Protein AF-A0AAP0JPY5-F1 (afdb_monomer)

Sequence (134 aa):
MASEGVSDYLFELMPNHTVDPVGVARWLVCKNFWGTLRHVVSFSDGFPNQGRGVPYFYLTKYDITVKNIEKDARVAFAVSELGLGPVSGRDPQDPTVVKLTMTGKLGKLDRHSAEGQFALSALFAKHPQMKSND

Foldseek 3Di:
DDDDDDPPDDDDDDPDVPPDVPVNLQVQLLLAQWWDKPHIFGWFQAARVDGPNDTDGDDDCPDVLVVVLVVPQKIKIKTWPCSNDDDPPDDRPPPPTDMDIDIDGDDDDDCPDPVNVRRVVRNCNSPVVVVPDD

Secondary structure (DSSP, 8-state):
----------------TTT-HHHHHHHHHHH-SEEESSSEEEEEEEETTEEEEEEEE---TTSHHHHHHTT--EEEEEEEGGGGS--TT--TT-TTS-EEEEEEE--PPPTTSHHHHHHHHHHHHH-GGGGTT-

pLDDT: mean 85.9, std 16.09, range [36.34, 97.69]

Radius of gyration: 17.65 Å; Cα contacts (8 Å, |Δi|>4): 176; chains: 1; bounding box: 70×25×42 Å

Structure (mmCIF, N/CA/C/O backbone):
data_AF-A0AAP0JPY5-F1
#
_entry.id   AF-A0AAP0JPY5-F1
#
loop_
_atom_site.group_PDB
_atom_site.id
_atom_site.type_symbol
_atom_site.label_atom_id
_atom_site.label_alt_id
_atom_site.label_comp_id
_atom_site.label_asym_id
_atom_site.label_entity_id
_atom_site.label_seq_id
_atom_site.pd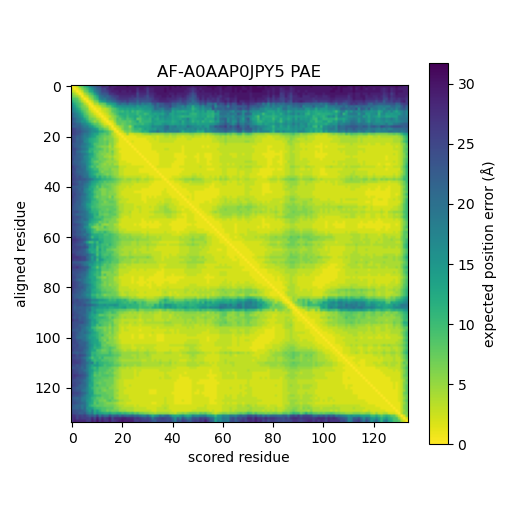bx_PDB_ins_code
_atom_site.Cartn_x
_atom_site.Cartn_y
_atom_site.Cartn_z
_atom_site.occupancy
_atom_site.B_iso_or_equiv
_atom_site.auth_seq_id
_atom_site.auth_comp_id
_atom_site.auth_asym_id
_atom_site.auth_atom_id
_atom_site.pdbx_PDB_model_num
ATOM 1 N N . MET A 1 1 ? 50.373 0.277 6.197 1.00 38.97 1 MET A N 1
ATOM 2 C CA . MET A 1 1 ? 49.050 -0.088 6.742 1.00 38.97 1 MET A CA 1
ATOM 3 C C . MET A 1 1 ? 48.006 0.752 6.028 1.00 38.97 1 MET A C 1
ATOM 5 O O . MET A 1 1 ? 47.853 1.916 6.360 1.00 38.97 1 MET A O 1
ATOM 9 N N . ALA A 1 2 ? 47.353 0.187 5.018 1.00 36.34 2 ALA A N 1
ATOM 10 C CA . ALA A 1 2 ? 46.115 0.708 4.453 1.00 36.34 2 ALA A CA 1
ATOM 11 C C . ALA A 1 2 ? 45.217 -0.520 4.290 1.00 36.34 2 ALA A C 1
ATOM 13 O O . ALA A 1 2 ? 45.535 -1.416 3.516 1.00 36.34 2 ALA A O 1
ATOM 14 N N . SER A 1 3 ? 44.203 -0.638 5.143 1.00 42.94 3 SER A N 1
ATOM 15 C CA . SER A 1 3 ? 43.196 -1.688 5.047 1.00 42.94 3 SER A CA 1
ATOM 16 C C . SER A 1 3 ? 42.243 -1.309 3.919 1.00 42.94 3 SER A C 1
ATOM 18 O O . SER A 1 3 ? 41.456 -0.374 4.071 1.00 42.94 3 SER A O 1
ATOM 20 N N . GLU A 1 4 ? 42.344 -2.002 2.790 1.00 46.88 4 GLU A N 1
ATOM 21 C CA . GLU A 1 4 ? 41.344 -1.941 1.729 1.00 46.88 4 GLU A CA 1
ATOM 22 C C . GLU A 1 4 ? 40.034 -2.505 2.287 1.00 46.88 4 GLU A C 1
ATOM 24 O O . GLU A 1 4 ? 39.911 -3.695 2.578 1.00 46.88 4 GLU A O 1
ATOM 29 N N . GLY A 1 5 ? 39.080 -1.608 2.537 1.00 48.75 5 GLY A N 1
ATOM 30 C CA . GLY A 1 5 ? 37.729 -1.975 2.923 1.00 48.75 5 GLY A CA 1
ATOM 31 C C . GLY A 1 5 ? 37.066 -2.680 1.751 1.00 48.75 5 GLY A C 1
ATOM 32 O O . GLY A 1 5 ? 36.922 -2.098 0.678 1.00 48.75 5 GLY A O 1
ATOM 33 N N . VAL A 1 6 ? 36.679 -3.934 1.966 1.00 51.25 6 VAL A N 1
ATOM 34 C CA . VAL A 1 6 ? 35.811 -4.686 1.063 1.00 51.25 6 VAL A CA 1
ATOM 35 C C . VAL A 1 6 ? 34.537 -3.861 0.881 1.00 51.25 6 VAL A C 1
ATOM 37 O O . VAL A 1 6 ? 33.764 -3.685 1.820 1.00 51.25 6 VAL A O 1
ATOM 40 N N . SER A 1 7 ? 34.345 -3.274 -0.300 1.00 49.28 7 SER A N 1
ATOM 41 C CA . SER A 1 7 ? 33.064 -2.677 -0.654 1.00 49.28 7 SER A CA 1
ATOM 42 C C . SER A 1 7 ? 32.102 -3.828 -0.913 1.00 49.28 7 SER A C 1
ATOM 44 O O . SER A 1 7 ? 32.106 -4.406 -1.999 1.00 49.28 7 SER A O 1
ATOM 46 N N . ASP A 1 8 ? 31.334 -4.213 0.101 1.00 51.69 8 ASP A N 1
ATOM 47 C CA . ASP A 1 8 ? 30.281 -5.209 -0.054 1.00 51.69 8 ASP A CA 1
ATOM 48 C C . ASP A 1 8 ? 29.296 -4.716 -1.124 1.00 51.69 8 ASP A C 1
ATOM 50 O O . ASP A 1 8 ? 28.542 -3.761 -0.924 1.00 51.69 8 ASP A O 1
ATOM 54 N N . TYR A 1 9 ? 29.332 -5.338 -2.302 1.00 56.69 9 TYR A N 1
ATOM 55 C CA . TYR A 1 9 ? 28.392 -5.037 -3.371 1.00 56.69 9 TYR A CA 1
ATOM 56 C C . TYR A 1 9 ? 27.105 -5.832 -3.131 1.00 56.69 9 TYR A C 1
ATOM 58 O O . TYR A 1 9 ? 27.073 -7.054 -3.287 1.00 56.69 9 TYR A O 1
ATOM 66 N N . LEU A 1 10 ? 26.035 -5.137 -2.744 1.00 39.59 10 LEU A N 1
ATOM 67 C CA . LEU A 1 10 ? 24.698 -5.715 -2.638 1.00 39.59 10 LEU A CA 1
ATOM 68 C C . LEU A 1 10 ? 23.994 -5.610 -3.997 1.00 39.59 10 LEU A C 1
ATOM 70 O O . LEU A 1 10 ? 23.710 -4.510 -4.469 1.00 39.59 10 LEU A O 1
ATOM 74 N N . PHE A 1 11 ? 23.692 -6.752 -4.611 1.00 47.75 11 PHE A N 1
ATOM 75 C CA . PHE A 1 11 ? 22.932 -6.820 -5.857 1.00 47.75 11 PHE A CA 1
ATOM 76 C C . PHE A 1 11 ? 21.526 -7.346 -5.574 1.00 47.75 11 PHE A C 1
ATOM 78 O O . PHE A 1 11 ? 21.361 -8.426 -5.009 1.00 47.75 11 PHE A O 1
ATOM 85 N N . GLU A 1 12 ? 20.507 -6.599 -5.989 1.00 55.12 12 GLU A N 1
ATOM 86 C CA . GLU A 1 12 ? 19.136 -7.094 -6.048 1.00 55.12 12 GLU A CA 1
ATOM 87 C C . GLU A 1 12 ? 18.817 -7.470 -7.495 1.00 55.12 12 GLU A C 1
ATOM 89 O O . GLU A 1 12 ? 18.925 -6.640 -8.399 1.00 55.12 12 GLU A O 1
ATOM 94 N N . LEU A 1 13 ? 18.421 -8.724 -7.724 1.00 56.31 13 LEU A N 1
ATOM 95 C CA . LEU A 1 13 ? 17.883 -9.126 -9.016 1.00 56.31 13 LEU A CA 1
ATOM 96 C C . LEU A 1 13 ? 16.519 -8.455 -9.193 1.00 56.31 13 LEU A C 1
ATOM 98 O O . LEU A 1 13 ? 15.554 -8.809 -8.515 1.00 56.31 13 LEU A O 1
ATOM 102 N N . MET A 1 14 ? 16.438 -7.494 -10.109 1.00 59.62 14 MET A N 1
ATOM 103 C CA . MET A 1 14 ? 15.150 -6.932 -10.497 1.00 59.62 14 MET A CA 1
ATOM 104 C C . MET A 1 14 ? 14.362 -7.996 -11.274 1.00 59.62 14 MET A C 1
ATOM 106 O O . MET A 1 14 ? 14.940 -8.670 -12.135 1.00 59.62 14 MET A O 1
ATOM 110 N N . PRO A 1 15 ? 13.064 -8.187 -10.983 1.00 60.44 15 PRO A N 1
ATOM 111 C CA . PRO A 1 15 ? 12.255 -9.147 -11.721 1.00 60.44 15 PRO A CA 1
ATOM 112 C C . PRO A 1 15 ? 12.262 -8.782 -13.206 1.00 60.44 15 PRO A C 1
ATOM 114 O O . PRO A 1 15 ? 12.142 -7.612 -13.550 1.00 60.44 15 PRO A O 1
ATOM 117 N N . ASN A 1 16 ? 12.390 -9.761 -14.105 1.00 60.12 16 ASN A N 1
ATOM 118 C CA . ASN A 1 16 ? 12.219 -9.490 -15.529 1.00 60.12 16 ASN A CA 1
ATOM 119 C C . ASN A 1 16 ? 10.734 -9.214 -15.797 1.00 60.12 16 ASN A C 1
ATOM 121 O O . ASN A 1 16 ? 9.897 -10.117 -15.714 1.00 60.12 16 ASN A O 1
ATOM 125 N N . HIS A 1 17 ? 10.433 -7.966 -16.161 1.00 62.72 17 HIS A N 1
ATOM 126 C CA . HIS A 1 17 ? 9.081 -7.437 -16.341 1.00 62.72 17 HIS A CA 1
ATOM 127 C C . HIS A 1 17 ? 8.250 -8.228 -17.366 1.00 62.72 17 HIS A C 1
ATOM 129 O O . HIS A 1 17 ? 7.024 -8.169 -17.349 1.00 62.72 17 HIS A O 1
ATOM 135 N N . THR A 1 18 ? 8.913 -8.979 -18.250 1.00 61.22 18 THR A N 1
ATOM 136 C CA . THR A 1 18 ? 8.284 -9.708 -19.358 1.00 61.22 18 THR A CA 1
ATOM 137 C C . THR A 1 18 ? 7.976 -11.177 -19.059 1.00 61.22 18 THR A C 1
ATOM 139 O O . THR A 1 18 ? 7.219 -11.788 -19.809 1.00 61.22 18 THR A O 1
ATOM 142 N N . VAL A 1 19 ? 8.524 -11.750 -17.979 1.00 68.81 19 VAL A N 1
ATOM 143 C CA . VAL A 1 19 ? 8.473 -13.206 -17.726 1.00 68.81 19 VAL A CA 1
ATOM 144 C C . VAL A 1 19 ? 7.668 -13.567 -16.471 1.00 68.81 19 VAL A C 1
ATOM 146 O O . VAL A 1 19 ? 7.102 -14.654 -16.417 1.00 68.81 19 VAL A O 1
ATOM 149 N N . ASP A 1 20 ? 7.548 -12.659 -15.494 1.00 87.00 20 ASP A N 1
ATOM 150 C CA . ASP A 1 20 ? 6.802 -12.913 -14.250 1.00 87.00 20 ASP A CA 1
ATOM 151 C C . ASP A 1 20 ? 5.924 -11.719 -13.816 1.00 87.00 20 ASP A C 1
ATOM 153 O O . ASP A 1 20 ? 6.319 -10.913 -12.967 1.00 87.00 20 ASP A O 1
ATOM 157 N N . PRO A 1 21 ? 4.698 -11.596 -14.359 1.00 87.06 21 PRO A N 1
ATOM 158 C CA . PRO A 1 21 ? 3.774 -10.523 -13.989 1.00 87.06 21 PRO A CA 1
ATOM 159 C C . PRO A 1 21 ? 3.392 -10.519 -12.501 1.00 87.06 21 PRO A C 1
ATOM 161 O O . PRO A 1 21 ? 3.140 -9.459 -11.926 1.00 87.06 21 PRO A O 1
ATOM 164 N N . VAL A 1 22 ? 3.348 -11.693 -11.860 1.00 90.69 22 VAL A N 1
ATOM 165 C CA . VAL A 1 22 ? 2.969 -11.823 -10.446 1.00 90.69 22 VAL A CA 1
ATOM 166 C C . VAL A 1 22 ? 4.109 -11.347 -9.552 1.00 90.69 22 VAL A C 1
ATOM 168 O O . VAL A 1 22 ? 3.875 -10.558 -8.634 1.00 90.69 22 VAL A O 1
ATOM 171 N N . GLY A 1 23 ? 5.338 -11.774 -9.840 1.00 90.56 23 GLY A N 1
ATOM 172 C CA . GLY A 1 23 ? 6.540 -11.306 -9.157 1.00 90.56 23 GLY A CA 1
ATOM 173 C C . GLY A 1 23 ? 6.729 -9.801 -9.300 1.00 90.56 23 GLY A C 1
ATOM 174 O O . GLY A 1 2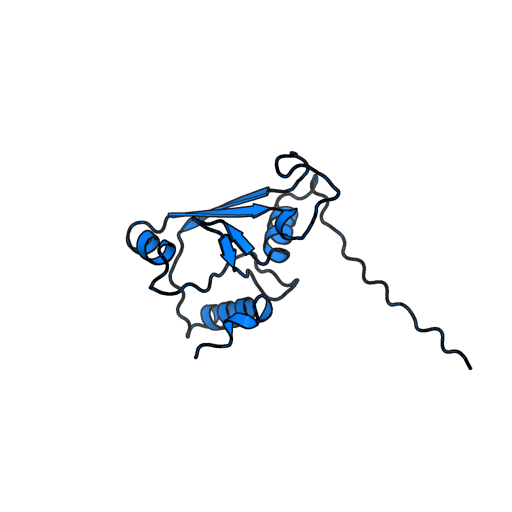3 ? 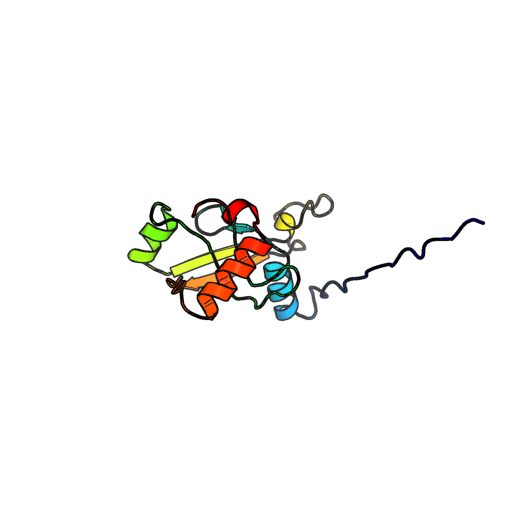6.979 -9.127 -8.304 1.00 90.56 23 GLY A O 1
ATOM 175 N N . VAL A 1 24 ? 6.500 -9.245 -10.495 1.00 90.50 24 VAL A N 1
ATOM 176 C CA . VAL A 1 24 ? 6.547 -7.792 -10.738 1.00 90.50 24 VAL A CA 1
ATOM 177 C C . VAL A 1 24 ? 5.496 -7.054 -9.912 1.00 90.50 24 VAL A C 1
ATOM 179 O O . VAL A 1 24 ? 5.817 -6.051 -9.277 1.00 90.50 24 VAL A O 1
ATOM 182 N N . ALA A 1 25 ? 4.255 -7.550 -9.862 1.00 93.19 25 ALA A N 1
ATOM 183 C CA . ALA A 1 25 ? 3.208 -6.937 -9.048 1.00 93.19 25 ALA A CA 1
ATOM 184 C C . ALA A 1 25 ? 3.575 -6.941 -7.553 1.00 93.19 25 ALA A C 1
ATOM 186 O O . ALA A 1 25 ? 3.439 -5.919 -6.878 1.00 93.19 25 ALA A O 1
ATOM 187 N N . ARG A 1 26 ? 4.090 -8.065 -7.035 1.00 93.50 26 ARG A N 1
ATOM 188 C CA . ARG A 1 26 ? 4.536 -8.187 -5.635 1.00 93.50 26 ARG A CA 1
ATOM 189 C C . ARG A 1 26 ? 5.722 -7.276 -5.333 1.00 93.50 26 ARG A C 1
ATOM 191 O O . ARG A 1 26 ? 5.702 -6.577 -4.323 1.00 93.50 26 ARG A O 1
ATOM 198 N N . TRP A 1 27 ? 6.717 -7.246 -6.215 1.00 92.56 27 TRP A N 1
ATOM 199 C CA . TRP A 1 27 ? 7.877 -6.366 -6.113 1.00 92.56 27 TRP A CA 1
ATOM 200 C C . TRP A 1 27 ? 7.457 -4.895 -6.089 1.00 92.56 27 TRP A C 1
ATOM 202 O O . TRP A 1 27 ? 7.860 -4.161 -5.187 1.00 92.56 27 TRP A O 1
ATOM 212 N N . LEU A 1 28 ? 6.586 -4.476 -7.012 1.00 93.62 28 LEU A N 1
ATOM 213 C CA . LEU A 1 28 ? 6.163 -3.083 -7.119 1.00 93.62 28 LEU A CA 1
ATOM 214 C C . LEU A 1 28 ? 5.450 -2.609 -5.848 1.00 93.62 28 LEU A C 1
ATOM 216 O O . LEU A 1 28 ? 5.725 -1.514 -5.358 1.00 93.62 28 LEU A O 1
ATOM 220 N N . VAL A 1 29 ? 4.565 -3.438 -5.290 1.00 95.81 29 VAL A N 1
ATOM 221 C CA . VAL A 1 29 ? 3.876 -3.144 -4.024 1.00 95.81 29 VAL A CA 1
ATOM 222 C C . VAL A 1 29 ? 4.867 -3.124 -2.854 1.00 95.81 29 VAL A C 1
ATOM 224 O O . VAL A 1 29 ? 4.820 -2.208 -2.036 1.00 95.81 29 VAL A O 1
ATOM 227 N N . CYS A 1 30 ? 5.803 -4.076 -2.802 1.00 95.00 30 CYS A N 1
ATOM 228 C CA . CYS A 1 30 ? 6.807 -4.167 -1.741 1.00 95.00 30 CYS A CA 1
ATOM 229 C C . CYS A 1 30 ? 7.755 -2.958 -1.713 1.00 95.00 30 CYS A C 1
ATOM 231 O O . CYS A 1 30 ? 8.127 -2.489 -0.632 1.00 95.00 30 CYS A O 1
ATOM 233 N N . LYS A 1 31 ? 8.167 -2.461 -2.884 1.00 93.69 31 LYS A N 1
ATOM 234 C CA . LYS A 1 31 ? 9.128 -1.357 -3.009 1.00 93.69 31 LYS A CA 1
ATOM 235 C C . LYS A 1 31 ? 8.506 0.018 -2.815 1.00 93.69 31 LYS A C 1
ATOM 237 O O . LYS A 1 31 ? 9.209 0.941 -2.418 1.00 93.69 31 LYS A O 1
ATOM 242 N N . ASN A 1 32 ? 7.208 0.159 -3.064 1.00 95.00 32 ASN A N 1
ATOM 243 C CA . ASN A 1 32 ? 6.515 1.419 -2.852 1.00 95.00 32 ASN A CA 1
ATOM 244 C C . ASN A 1 32 ? 6.174 1.647 -1.369 1.00 95.00 32 ASN A C 1
ATOM 246 O O . ASN A 1 32 ? 5.938 0.721 -0.586 1.00 95.00 32 ASN A O 1
ATOM 250 N N . PHE A 1 33 ? 6.128 2.928 -1.005 1.00 95.12 33 PHE A N 1
ATOM 251 C CA . PHE A 1 33 ? 5.750 3.411 0.327 1.00 95.12 33 PHE A CA 1
ATOM 252 C C . PHE A 1 33 ? 4.451 4.232 0.280 1.00 95.12 33 PHE A C 1
ATOM 254 O O . PHE A 1 33 ? 3.778 4.411 1.294 1.00 95.12 33 PHE A O 1
ATOM 261 N N . TRP A 1 34 ? 4.066 4.718 -0.898 1.00 96.12 34 TRP A N 1
ATOM 262 C CA . TRP A 1 34 ? 2.855 5.496 -1.125 1.00 96.12 34 TRP A CA 1
ATOM 263 C C . TRP A 1 34 ? 2.188 5.072 -2.436 1.00 96.12 34 TRP A C 1
ATOM 265 O O . TRP A 1 34 ? 2.817 4.486 -3.315 1.00 96.12 34 TRP A O 1
ATOM 275 N N . GLY A 1 35 ? 0.900 5.357 -2.555 1.00 96.38 35 GLY A N 1
ATOM 276 C CA . GLY A 1 35 ? 0.130 5.137 -3.772 1.00 96.38 35 GLY A CA 1
ATOM 277 C C . GLY A 1 35 ? -1.124 5.992 -3.766 1.00 96.38 35 GLY A C 1
ATOM 278 O O . GLY A 1 35 ? -1.246 6.924 -2.967 1.00 96.38 35 GLY A O 1
ATOM 279 N N . THR A 1 36 ? -2.069 5.681 -4.642 1.00 96.50 36 THR A N 1
ATOM 280 C CA . THR A 1 36 ? -3.313 6.436 -4.765 1.00 96.50 36 THR A CA 1
ATOM 281 C C . THR A 1 36 ? -4.519 5.547 -4.516 1.00 96.50 36 THR A C 1
ATOM 283 O O . THR A 1 36 ? -4.706 4.516 -5.154 1.00 96.50 36 THR A O 1
ATOM 286 N N . LEU A 1 37 ? -5.351 5.959 -3.563 1.00 93.75 37 LEU A N 1
ATOM 287 C CA . LEU A 1 37 ? -6.760 5.574 -3.525 1.00 93.75 37 LEU A CA 1
ATOM 288 C C . LEU A 1 37 ? -7.532 6.697 -4.232 1.00 93.75 37 LEU A C 1
ATOM 290 O O . LEU A 1 37 ? -7.269 7.015 -5.389 1.00 93.75 37 LEU A O 1
ATOM 294 N N . ARG A 1 38 ? -8.416 7.390 -3.509 1.00 88.62 38 ARG A N 1
ATOM 295 C CA . ARG A 1 38 ? -9.008 8.660 -3.952 1.00 88.62 38 ARG A CA 1
ATOM 296 C C . ARG A 1 38 ? -7.986 9.805 -3.982 1.00 88.62 38 ARG A C 1
ATOM 298 O O . ARG A 1 38 ? -8.105 10.723 -4.786 1.00 88.62 38 ARG A O 1
ATOM 305 N N . HIS A 1 39 ? -7.013 9.761 -3.080 1.00 92.44 39 HIS A N 1
ATOM 306 C CA . HIS A 1 39 ? -5.907 10.707 -2.944 1.00 92.44 39 HIS A CA 1
ATOM 307 C C . HIS A 1 39 ? -4.620 9.942 -2.635 1.00 92.44 39 HIS A C 1
ATOM 309 O O . HIS A 1 39 ? -4.643 8.716 -2.483 1.00 92.44 39 HIS A O 1
ATOM 315 N N . VAL A 1 40 ? -3.500 10.663 -2.567 1.00 95.44 40 VAL A N 1
ATOM 316 C CA . VAL A 1 40 ? -2.206 10.090 -2.184 1.00 95.44 40 VAL A CA 1
ATOM 317 C C . VAL A 1 40 ? -2.283 9.578 -0.750 1.00 95.44 40 VAL A C 1
ATOM 319 O O . VAL A 1 40 ? -2.663 10.314 0.159 1.00 95.44 40 VAL A O 1
ATOM 322 N N . VAL A 1 41 ? -1.920 8.316 -0.555 1.00 95.81 41 VAL A N 1
ATOM 323 C CA . VAL A 1 41 ? -1.923 7.650 0.745 1.00 95.81 41 VAL A CA 1
ATOM 324 C C . VAL A 1 41 ? -0.605 6.924 0.968 1.00 95.81 41 VAL A C 1
ATOM 326 O O . VAL A 1 41 ? -0.053 6.304 0.059 1.00 95.81 41 VAL A O 1
ATOM 329 N N . SER A 1 42 ? -0.120 6.977 2.203 1.00 96.19 42 SER A N 1
ATOM 330 C CA . SER A 1 42 ? 0.954 6.108 2.671 1.00 96.19 42 SER A CA 1
ATOM 331 C C . SER A 1 42 ? 0.409 4.712 2.951 1.00 96.19 42 SER A C 1
ATOM 333 O O . SER A 1 42 ? -0.677 4.560 3.516 1.00 96.19 42 SER A O 1
ATOM 335 N N . PHE A 1 43 ? 1.179 3.692 2.592 1.00 97.25 43 PHE A N 1
ATOM 336 C CA . PHE A 1 43 ? 0.816 2.303 2.846 1.00 97.25 43 PHE A CA 1
ATOM 337 C C . PHE A 1 43 ? 2.052 1.456 3.146 1.00 97.25 43 PHE A C 1
ATOM 339 O O . PHE A 1 43 ? 3.196 1.875 2.949 1.00 97.25 43 PHE A O 1
ATOM 346 N N . SER A 1 44 ? 1.812 0.243 3.624 1.00 97.50 44 SER A N 1
ATOM 347 C CA . SER A 1 44 ? 2.836 -0.785 3.742 1.00 97.50 44 SER A CA 1
ATOM 348 C C . SER A 1 44 ? 2.215 -2.150 3.517 1.00 97.50 44 SER A C 1
ATOM 350 O O . SER A 1 44 ? 1.114 -2.391 3.987 1.00 97.50 44 SER A O 1
ATOM 352 N N . ASP A 1 45 ? 2.898 -3.050 2.822 1.00 97.12 45 ASP A N 1
ATOM 353 C CA . ASP A 1 45 ? 2.480 -4.443 2.652 1.00 97.12 45 ASP A CA 1
ATOM 354 C C . ASP A 1 45 ? 3.311 -5.433 3.490 1.00 97.12 45 ASP A C 1
ATOM 356 O O . ASP A 1 45 ? 3.138 -6.649 3.384 1.00 97.12 45 ASP A O 1
ATOM 360 N N . GLY A 1 46 ? 4.231 -4.920 4.312 1.00 96.81 46 GLY A N 1
ATOM 361 C CA . GLY A 1 46 ? 5.198 -5.687 5.094 1.00 96.81 46 GLY A CA 1
ATOM 362 C C . GLY A 1 46 ? 6.385 -4.827 5.536 1.00 96.81 46 GLY A C 1
ATOM 363 O O . GLY A 1 46 ? 6.414 -3.617 5.315 1.00 96.81 46 GLY A O 1
ATOM 364 N N . PHE A 1 47 ? 7.388 -5.430 6.170 1.00 95.81 47 PHE A N 1
ATOM 365 C CA . PHE A 1 47 ? 8.626 -4.705 6.477 1.00 95.81 47 PHE A CA 1
ATOM 366 C C . PHE A 1 47 ? 9.371 -4.327 5.181 1.00 95.81 47 PHE A C 1
ATOM 368 O O . PHE A 1 47 ? 9.102 -4.917 4.129 1.00 95.81 47 PHE A O 1
ATOM 375 N N . PRO A 1 48 ? 10.297 -3.349 5.212 1.00 92.94 48 PRO A N 1
ATOM 376 C CA . PRO A 1 48 ? 11.121 -3.025 4.050 1.00 92.94 48 PRO A CA 1
ATOM 377 C C . PRO A 1 48 ? 11.745 -4.285 3.433 1.00 92.94 48 PRO A C 1
ATOM 379 O O . PRO A 1 48 ? 12.373 -5.075 4.133 1.00 92.94 48 PRO A O 1
ATOM 382 N N . ASN A 1 49 ? 11.541 -4.482 2.127 1.00 89.00 49 ASN A N 1
ATOM 383 C CA . ASN A 1 49 ? 11.988 -5.658 1.363 1.00 89.00 49 ASN A CA 1
ATOM 384 C C . ASN A 1 49 ? 11.404 -7.019 1.810 1.00 89.00 49 ASN A C 1
ATOM 386 O O . ASN A 1 49 ? 11.883 -8.060 1.374 1.00 89.00 49 ASN A O 1
ATOM 390 N N . GLN A 1 50 ? 10.367 -7.029 2.651 1.00 93.44 50 GLN A N 1
ATOM 391 C CA . GLN A 1 50 ? 9.692 -8.235 3.153 1.00 93.44 50 GLN A CA 1
ATOM 392 C C . GLN A 1 50 ? 8.168 -8.112 2.990 1.00 93.44 50 GLN A C 1
ATOM 394 O O . GLN A 1 50 ? 7.390 -8.336 3.924 1.00 93.44 50 GLN A O 1
ATOM 399 N N . GLY A 1 51 ? 7.744 -7.693 1.798 1.00 91.69 51 GLY A N 1
ATOM 400 C CA . GLY A 1 51 ? 6.340 -7.518 1.448 1.00 91.69 51 GLY A CA 1
ATOM 401 C C . GLY A 1 51 ? 5.566 -8.836 1.459 1.00 91.69 51 GLY A C 1
ATOM 402 O O . GLY A 1 51 ? 6.007 -9.842 0.906 1.00 91.69 51 GLY A O 1
ATOM 403 N N . ARG A 1 52 ? 4.376 -8.833 2.068 1.00 93.94 52 ARG A N 1
ATOM 404 C CA . ARG A 1 52 ? 3.401 -9.937 2.004 1.00 93.94 52 ARG A CA 1
ATOM 405 C C . ARG A 1 52 ? 2.349 -9.707 0.917 1.00 93.94 52 ARG A C 1
ATOM 407 O O . ARG A 1 52 ? 1.484 -10.558 0.717 1.00 93.94 52 ARG A O 1
ATOM 414 N N . GLY A 1 53 ? 2.414 -8.567 0.218 1.00 91.56 53 GLY A N 1
ATOM 415 C CA . GLY A 1 53 ? 1.501 -8.109 -0.834 1.00 91.56 53 GLY A C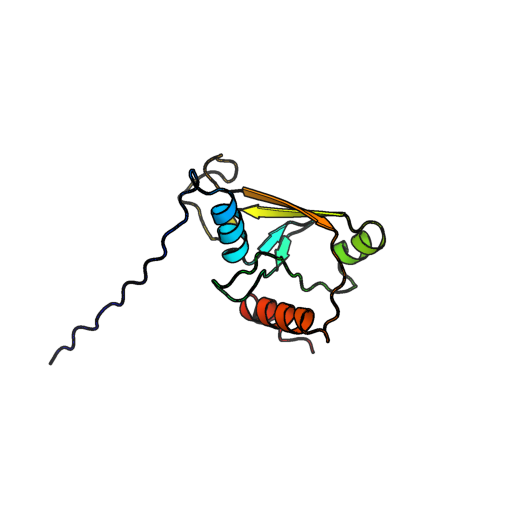A 1
ATOM 416 C C . GLY A 1 53 ? 0.036 -7.947 -0.419 1.00 91.56 53 GLY A C 1
ATOM 417 O O . GLY A 1 53 ? -0.845 -8.030 -1.271 1.00 91.56 53 GLY A O 1
ATOM 418 N N . VAL A 1 54 ? -0.217 -7.701 0.869 1.00 95.75 54 VAL A N 1
ATOM 419 C CA . VAL A 1 54 ? -1.496 -7.182 1.378 1.00 95.75 54 VAL A CA 1
ATOM 420 C C . VAL A 1 54 ? -1.258 -5.739 1.826 1.00 95.75 54 VAL A C 1
ATOM 422 O O . VAL A 1 54 ? -0.586 -5.549 2.835 1.00 95.75 54 VAL A O 1
ATOM 425 N N . PRO A 1 55 ? -1.745 -4.721 1.094 1.00 97.00 55 PRO A N 1
ATOM 426 C CA . PRO A 1 55 ? -1.548 -3.325 1.474 1.00 97.00 55 PRO A CA 1
ATOM 427 C C . PRO A 1 55 ? -2.333 -2.954 2.741 1.00 97.00 55 PRO A C 1
ATOM 429 O O . PRO A 1 55 ? -3.561 -3.029 2.767 1.00 97.00 55 PRO A O 1
ATOM 432 N N . TYR A 1 56 ? -1.625 -2.496 3.769 1.00 97.69 56 TYR A N 1
ATOM 433 C CA . TYR A 1 56 ? -2.173 -1.902 4.986 1.00 97.69 56 TYR A CA 1
ATOM 434 C C . TYR A 1 56 ? -2.085 -0.378 4.922 1.00 97.69 56 TYR A C 1
ATOM 436 O O . TYR A 1 56 ? -1.096 0.183 4.445 1.00 97.69 56 TYR A O 1
ATOM 444 N N . PHE A 1 57 ? -3.101 0.291 5.463 1.00 96.12 57 PHE A N 1
ATOM 445 C CA . PHE A 1 57 ? -3.209 1.747 5.504 1.00 96.12 57 PHE A CA 1
ATOM 446 C C . PHE A 1 57 ? -3.455 2.206 6.943 1.00 96.12 57 PHE A C 1
ATOM 448 O O . PHE A 1 57 ? -4.218 1.570 7.672 1.00 96.12 57 PHE A O 1
ATOM 455 N N . TYR A 1 58 ? -2.849 3.326 7.341 1.00 94.88 58 TYR A N 1
ATOM 456 C CA . TYR A 1 58 ? -3.092 3.952 8.642 1.00 94.88 58 TYR A CA 1
ATOM 457 C C . TYR A 1 58 ? -3.860 5.258 8.451 1.00 94.88 58 TYR A C 1
ATOM 459 O O . TYR A 1 58 ? -3.278 6.299 8.159 1.00 94.88 58 TYR A O 1
ATOM 467 N N . LEU A 1 59 ? -5.189 5.180 8.546 1.00 92.69 59 LEU A N 1
ATOM 468 C CA . LEU A 1 59 ? -6.092 6.297 8.267 1.00 92.69 59 LEU A CA 1
ATOM 469 C C . LEU A 1 59 ? -6.853 6.709 9.530 1.00 92.69 59 LEU A C 1
ATOM 471 O O . LEU A 1 59 ? -7.287 5.872 10.320 1.00 92.69 59 LEU A O 1
ATOM 475 N N . THR A 1 60 ? -7.056 8.015 9.697 1.00 89.69 60 THR A N 1
ATOM 476 C CA . THR A 1 60 ? -7.894 8.564 10.770 1.00 89.69 60 THR A CA 1
ATOM 477 C C . THR A 1 60 ? -9.377 8.472 10.413 1.00 89.69 60 THR A C 1
ATOM 479 O O . THR A 1 60 ? -9.750 8.583 9.248 1.00 89.69 60 THR A O 1
ATOM 482 N N . LYS A 1 61 ? -10.254 8.369 11.419 1.00 88.56 61 LYS A N 1
ATOM 483 C CA . LYS A 1 61 ? -11.721 8.423 11.240 1.00 88.56 61 LYS A CA 1
ATOM 484 C C . LYS A 1 61 ? -12.215 9.704 10.552 1.00 88.56 61 LYS A C 1
ATOM 486 O O . LYS A 1 61 ? -13.335 9.757 10.055 1.00 88.56 61 LYS A O 1
ATOM 491 N N . TYR A 1 62 ? -11.399 10.757 10.559 1.00 89.81 62 TYR A N 1
ATOM 492 C CA . TYR A 1 62 ? -11.720 12.021 9.902 1.00 89.81 62 TYR A CA 1
ATOM 493 C C . TYR A 1 62 ? -11.380 12.033 8.405 1.00 89.81 62 TYR A C 1
ATOM 495 O O . TYR A 1 62 ? -11.837 12.936 7.703 1.00 89.81 62 TYR A O 1
ATOM 503 N N . ASP A 1 63 ? -10.633 11.040 7.911 1.00 90.56 63 ASP A N 1
ATOM 504 C CA . ASP A 1 63 ? -10.277 10.913 6.501 1.00 90.56 63 ASP A CA 1
ATOM 505 C C . ASP A 1 63 ? -11.532 10.620 5.663 1.00 90.56 63 ASP A C 1
ATOM 507 O O . ASP A 1 63 ? -12.375 9.785 6.008 1.00 90.56 63 ASP A O 1
ATOM 511 N N . ILE A 1 64 ? -11.677 11.328 4.544 1.00 90.69 64 ILE A N 1
ATOM 512 C CA . ILE A 1 64 ? -12.832 11.179 3.658 1.00 90.69 64 ILE A CA 1
ATOM 513 C C . ILE A 1 64 ? -12.918 9.787 3.024 1.00 90.69 64 ILE A C 1
ATOM 515 O O . ILE A 1 64 ? -14.017 9.298 2.775 1.00 90.69 64 ILE A O 1
ATOM 519 N N . THR A 1 65 ? -11.783 9.124 2.810 1.00 90.94 65 THR A N 1
ATOM 520 C CA . THR A 1 65 ? -11.715 7.734 2.360 1.00 90.94 65 THR A CA 1
ATOM 521 C C . THR A 1 65 ? -12.383 6.815 3.376 1.00 90.94 65 THR A C 1
ATOM 523 O O . THR A 1 65 ? -13.200 5.992 2.978 1.00 90.94 65 THR A O 1
ATOM 526 N N . VAL A 1 66 ? -12.142 7.007 4.680 1.00 92.19 66 VAL A N 1
ATOM 527 C CA . VAL A 1 66 ? -12.796 6.211 5.736 1.00 92.19 66 VAL A CA 1
ATOM 528 C C . VAL A 1 66 ? -14.310 6.431 5.725 1.00 92.19 66 VAL A C 1
ATOM 530 O O . VAL A 1 66 ? -15.063 5.461 5.688 1.00 92.19 66 VAL A O 1
ATOM 533 N N . LYS A 1 67 ? -14.766 7.688 5.633 1.00 91.94 67 LYS A N 1
ATOM 534 C CA . LYS A 1 67 ? -16.203 8.019 5.532 1.00 91.94 67 LYS A CA 1
ATOM 535 C C . LYS A 1 67 ? -16.880 7.413 4.297 1.00 91.94 67 LYS A C 1
ATOM 537 O O . LYS A 1 67 ? -18.067 7.095 4.336 1.00 91.94 67 LYS A O 1
ATOM 542 N N . ASN A 1 68 ? -16.155 7.290 3.185 1.00 91.44 68 ASN A N 1
ATOM 543 C CA . ASN A 1 68 ? -16.678 6.680 1.963 1.00 91.44 68 ASN A CA 1
ATOM 544 C C . ASN A 1 68 ? -16.782 5.156 2.097 1.00 91.44 68 ASN A C 1
ATOM 546 O O . ASN A 1 68 ? -17.804 4.594 1.711 1.00 91.44 68 ASN A O 1
ATOM 550 N N . ILE A 1 69 ? -15.775 4.511 2.695 1.00 92.50 69 ILE A N 1
ATOM 551 C CA . ILE A 1 69 ? -15.728 3.052 2.902 1.00 92.50 69 ILE A CA 1
ATOM 552 C C . ILE A 1 69 ? -16.871 2.564 3.798 1.00 92.50 69 ILE A C 1
ATOM 554 O O . ILE A 1 69 ? -17.381 1.467 3.586 1.00 92.50 69 ILE A O 1
ATOM 558 N N . GLU A 1 70 ? -17.318 3.382 4.756 1.00 90.69 70 GLU A N 1
ATOM 559 C CA . GLU A 1 70 ? -18.492 3.080 5.591 1.00 90.69 70 GLU A CA 1
ATOM 560 C C . GLU A 1 70 ? -19.794 2.959 4.781 1.00 90.69 70 GLU A C 1
ATOM 562 O O . GLU A 1 70 ? -20.706 2.244 5.193 1.00 90.69 70 GLU A O 1
ATOM 567 N N . LYS A 1 71 ? -19.888 3.634 3.626 1.00 94.44 71 LYS A N 1
ATOM 568 C CA . LYS A 1 71 ? -21.047 3.562 2.718 1.00 94.44 71 LYS A CA 1
ATOM 569 C C . LYS A 1 71 ? -20.854 2.512 1.629 1.00 94.44 71 LYS A C 1
ATOM 571 O O . LYS A 1 71 ? -21.785 1.782 1.303 1.00 94.44 71 LYS A O 1
ATOM 576 N N . ASP A 1 72 ? -19.658 2.462 1.053 1.00 95.25 72 ASP A N 1
ATOM 577 C CA . ASP A 1 72 ? -19.262 1.498 0.034 1.00 95.25 72 ASP A CA 1
ATOM 578 C C . ASP A 1 72 ? -17.769 1.195 0.166 1.00 95.25 72 ASP A C 1
ATOM 580 O O . ASP A 1 72 ? -16.913 2.032 -0.119 1.00 95.25 72 ASP A O 1
ATOM 584 N N . ALA A 1 73 ? -17.457 -0.030 0.583 1.00 94.81 73 ALA A N 1
ATOM 585 C CA . ALA A 1 73 ? -16.090 -0.449 0.850 1.00 94.81 73 ALA A CA 1
ATOM 586 C C . ALA A 1 73 ? -15.251 -0.709 -0.411 1.00 94.81 73 ALA A C 1
ATOM 588 O O . ALA A 1 73 ? -14.062 -1.006 -0.281 1.00 94.81 73 ALA A O 1
ATOM 589 N N . ARG A 1 74 ? -15.839 -0.658 -1.616 1.00 96.50 74 ARG A N 1
ATOM 590 C CA . ARG A 1 74 ? -15.123 -0.922 -2.871 1.00 96.50 74 ARG A CA 1
ATOM 591 C C . ARG A 1 74 ? -14.114 0.183 -3.165 1.00 96.50 74 ARG A C 1
ATOM 593 O O . ARG A 1 74 ? -14.463 1.360 -3.201 1.00 96.50 74 ARG A O 1
ATOM 600 N N . VAL A 1 75 ? -12.874 -0.205 -3.447 1.00 96.50 75 VAL A N 1
ATOM 601 C CA . VAL A 1 75 ? -11.799 0.727 -3.802 1.00 96.50 75 VAL A CA 1
ATOM 602 C C . VAL A 1 75 ? -10.958 0.227 -4.967 1.00 96.50 75 VAL A C 1
ATOM 604 O O . VAL A 1 75 ? -10.886 -0.974 -5.236 1.00 96.50 75 VAL A O 1
ATOM 607 N N . ALA A 1 76 ? -10.279 1.173 -5.611 1.00 97.06 76 ALA A N 1
ATOM 608 C CA . ALA A 1 76 ? -9.147 0.932 -6.487 1.00 97.06 76 ALA A CA 1
ATOM 609 C C . ALA A 1 76 ? -7.915 1.606 -5.873 1.00 97.06 76 ALA A C 1
ATOM 611 O O . ALA A 1 76 ? -7.966 2.784 -5.522 1.00 97.06 76 ALA A O 1
ATOM 612 N N . PHE A 1 77 ? -6.837 0.846 -5.722 1.00 97.69 77 PHE A N 1
ATOM 613 C CA . PHE A 1 77 ? -5.545 1.305 -5.235 1.00 97.69 77 PHE A CA 1
ATOM 614 C C . PHE A 1 77 ? -4.523 1.204 -6.360 1.00 97.69 77 PHE A C 1
ATOM 616 O O . PHE A 1 77 ? -4.349 0.121 -6.917 1.00 97.69 77 PHE A O 1
ATOM 623 N N . ALA A 1 78 ? -3.852 2.301 -6.698 1.00 97.12 78 ALA A N 1
ATOM 624 C CA . ALA A 1 78 ? -2.854 2.323 -7.754 1.00 97.12 78 ALA A CA 1
ATOM 625 C C . ALA A 1 78 ? -1.461 2.699 -7.240 1.00 97.12 78 ALA A C 1
ATOM 627 O O . ALA A 1 78 ? -1.293 3.581 -6.397 1.00 97.12 78 ALA A O 1
ATOM 628 N N . VAL A 1 79 ? -0.452 2.023 -7.784 1.00 96.38 79 VAL A N 1
ATOM 629 C CA . VAL A 1 79 ? 0.974 2.297 -7.571 1.00 96.38 79 VAL A CA 1
ATOM 630 C C . VAL A 1 79 ? 1.700 2.262 -8.909 1.00 96.38 79 VAL A C 1
ATOM 632 O O . VAL A 1 79 ? 1.254 1.620 -9.864 1.00 96.38 79 VAL A O 1
ATOM 635 N N . SER A 1 80 ? 2.830 2.955 -8.985 1.00 94.12 80 SER A N 1
ATOM 636 C CA . SER A 1 80 ? 3.671 2.968 -10.180 1.00 94.12 80 SER A CA 1
ATOM 637 C C . SER A 1 80 ? 5.144 2.947 -9.805 1.00 94.12 80 SER A C 1
ATOM 639 O O . SER A 1 80 ? 5.514 3.281 -8.681 1.00 94.12 80 SER A O 1
ATOM 641 N N . GLU A 1 81 ? 5.985 2.571 -10.760 1.00 91.81 81 GLU A N 1
ATOM 642 C CA . GLU A 1 81 ? 7.442 2.579 -10.611 1.00 91.81 81 GLU A CA 1
ATOM 643 C C . GLU A 1 81 ? 7.986 3.987 -10.315 1.00 91.81 81 GLU A C 1
ATOM 645 O O . GLU A 1 81 ? 8.989 4.129 -9.627 1.00 91.81 81 GLU A O 1
ATOM 650 N N . LEU A 1 82 ? 7.270 5.041 -10.723 1.00 88.94 82 LEU A N 1
ATOM 651 C CA . LEU A 1 82 ? 7.622 6.434 -10.419 1.00 88.94 82 LEU A CA 1
ATOM 652 C C . LEU A 1 82 ? 7.605 6.737 -8.918 1.00 88.94 82 LEU A C 1
ATOM 654 O O . LEU A 1 82 ? 8.278 7.661 -8.468 1.00 88.94 82 LEU A O 1
ATOM 658 N N . GLY A 1 83 ? 6.848 5.966 -8.130 1.00 88.88 83 GLY A N 1
ATOM 659 C CA . GLY A 1 83 ? 6.866 6.077 -6.674 1.00 88.88 83 GLY A CA 1
ATOM 660 C C . GLY A 1 83 ? 8.191 5.641 -6.045 1.00 88.88 83 GLY A C 1
ATOM 661 O O . GLY A 1 83 ? 8.453 5.990 -4.894 1.00 88.88 83 GLY A O 1
ATOM 662 N N . LEU A 1 84 ? 9.042 4.943 -6.808 1.00 89.62 84 LEU A N 1
ATOM 663 C CA . LEU A 1 84 ? 10.379 4.505 -6.403 1.00 89.62 84 LEU A CA 1
ATOM 664 C C . LEU A 1 84 ? 11.467 5.546 -6.708 1.00 89.62 84 LEU A C 1
ATOM 666 O O . LEU A 1 84 ? 12.580 5.426 -6.202 1.00 89.62 84 LEU A O 1
ATOM 670 N N . GLY A 1 85 ? 11.157 6.563 -7.515 1.00 84.38 85 GLY A N 1
ATOM 671 C CA . GLY A 1 85 ? 12.090 7.614 -7.909 1.00 84.38 85 GLY A CA 1
ATOM 672 C C . GLY A 1 85 ? 11.991 7.977 -9.394 1.00 84.38 85 GLY A C 1
ATOM 673 O O . GLY A 1 85 ? 11.163 7.426 -10.122 1.00 84.38 85 GLY A O 1
ATOM 674 N N . PRO A 1 86 ? 12.827 8.921 -9.864 1.00 74.31 86 PRO A N 1
ATOM 675 C CA . PRO A 1 86 ? 12.854 9.326 -11.261 1.00 74.31 86 PRO A CA 1
ATOM 676 C C . PRO A 1 86 ? 13.235 8.147 -12.150 1.00 74.31 86 PRO A C 1
ATOM 678 O O . PRO A 1 86 ? 14.336 7.605 -12.068 1.00 74.31 86 PRO A O 1
ATOM 681 N N . VAL A 1 87 ? 12.326 7.774 -13.039 1.00 73.44 87 VAL A N 1
ATOM 682 C CA . VAL A 1 87 ? 12.558 6.698 -13.989 1.00 73.44 87 VAL A CA 1
ATOM 683 C C . VAL A 1 87 ? 13.258 7.288 -15.220 1.00 73.44 87 VAL A C 1
ATOM 685 O O . VAL A 1 87 ? 12.589 7.688 -16.156 1.00 73.44 87 VAL A O 1
ATOM 688 N N . SER A 1 88 ? 14.592 7.412 -15.195 1.00 75.00 88 SER A N 1
ATOM 689 C CA . SER A 1 88 ? 15.503 7.803 -16.303 1.00 75.00 88 SER A CA 1
ATOM 690 C C . SER A 1 88 ? 14.935 8.718 -17.412 1.00 75.00 88 SER A C 1
ATOM 692 O O . SER A 1 88 ? 15.126 8.446 -18.594 1.00 75.00 88 SER A O 1
ATOM 694 N N . GLY A 1 89 ? 14.222 9.793 -17.058 1.00 72.00 89 GLY A N 1
ATOM 695 C CA . GLY A 1 89 ? 13.640 10.732 -18.030 1.00 72.00 89 GLY A CA 1
ATOM 696 C C . GLY A 1 89 ? 12.470 10.189 -18.867 1.00 72.00 89 GLY A C 1
ATOM 697 O O . GLY A 1 89 ? 12.084 10.829 -19.842 1.00 72.00 89 GLY A O 1
ATOM 698 N N . ARG A 1 90 ? 11.906 9.031 -18.508 1.00 80.00 90 ARG A N 1
ATOM 699 C CA . ARG A 1 90 ? 10.708 8.467 -19.138 1.00 80.00 90 ARG A CA 1
ATOM 700 C C . ARG A 1 90 ? 9.465 9.230 -18.695 1.00 80.00 90 ARG A C 1
ATOM 702 O O . ARG A 1 90 ? 9.322 9.597 -17.526 1.00 80.00 90 ARG A O 1
ATOM 709 N N . ASP A 1 91 ? 8.557 9.434 -19.642 1.00 86.12 91 ASP A N 1
ATOM 710 C CA . ASP A 1 91 ? 7.242 9.991 -19.354 1.00 86.12 91 ASP A CA 1
ATOM 711 C C . ASP A 1 91 ? 6.454 9.039 -18.428 1.00 86.12 91 ASP A C 1
ATOM 713 O O . ASP A 1 91 ? 6.487 7.823 -18.633 1.00 86.12 91 ASP A O 1
ATOM 717 N N . PRO A 1 92 ? 5.718 9.542 -17.420 1.00 85.50 92 PRO A N 1
ATOM 718 C CA . PRO A 1 92 ? 4.894 8.708 -16.546 1.00 85.50 92 PRO A CA 1
ATOM 719 C C . PRO A 1 92 ? 3.915 7.754 -17.253 1.00 85.50 92 PRO A C 1
ATOM 721 O O . PRO A 1 92 ? 3.562 6.690 -16.724 1.00 85.50 92 PRO A O 1
ATOM 724 N N . GLN A 1 93 ? 3.444 8.125 -18.444 1.00 86.31 93 GLN A N 1
ATOM 725 C CA . GLN A 1 93 ? 2.513 7.336 -19.242 1.00 86.31 93 GLN A CA 1
ATOM 726 C C . GLN A 1 93 ? 3.204 6.306 -20.131 1.00 86.31 93 GLN A C 1
ATOM 728 O O . GLN A 1 93 ? 2.510 5.408 -20.611 1.00 86.31 93 GLN A O 1
ATOM 733 N N . ASP A 1 94 ? 4.532 6.352 -20.271 1.00 87.88 94 ASP A N 1
ATOM 734 C CA . ASP A 1 94 ? 5.301 5.387 -21.055 1.00 87.88 94 ASP A CA 1
ATOM 735 C C . ASP A 1 94 ? 4.900 3.943 -20.665 1.00 87.88 94 ASP A C 1
ATOM 737 O O . ASP A 1 94 ? 4.848 3.605 -19.472 1.00 87.88 94 ASP A O 1
ATOM 741 N N . PRO A 1 95 ? 4.539 3.077 -21.632 1.00 84.75 95 PRO A N 1
ATOM 742 C CA . PRO A 1 95 ? 4.080 1.715 -21.354 1.00 84.75 95 PRO A CA 1
ATOM 743 C C . PRO A 1 95 ? 5.150 0.833 -20.695 1.00 84.75 95 PRO A C 1
ATOM 745 O O . PRO A 1 95 ? 4.814 -0.184 -20.094 1.00 84.75 95 PRO A O 1
ATOM 748 N N . THR A 1 96 ? 6.424 1.220 -20.773 1.00 83.94 96 THR A N 1
ATOM 749 C CA . THR A 1 96 ? 7.542 0.528 -20.121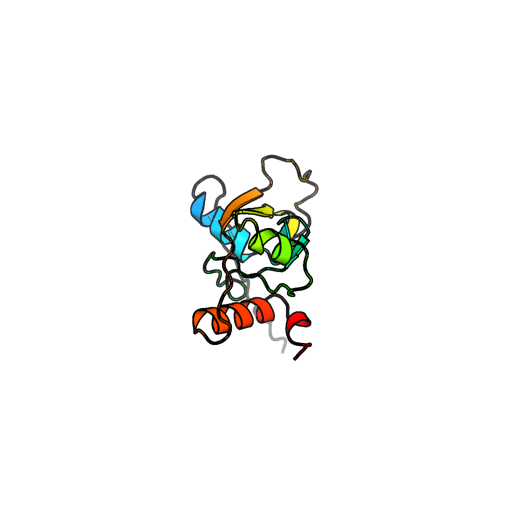 1.00 83.94 96 THR A CA 1
ATOM 750 C C . THR A 1 96 ? 7.668 0.859 -18.631 1.00 83.94 96 THR A C 1
ATOM 752 O O . THR A 1 96 ? 8.389 0.161 -17.917 1.00 83.94 96 THR A O 1
ATOM 755 N N . VAL A 1 97 ? 6.991 1.910 -18.152 1.00 86.62 97 VAL A N 1
ATOM 756 C CA . VAL A 1 97 ? 6.884 2.240 -16.724 1.00 86.62 97 VAL A CA 1
ATOM 757 C C . VAL A 1 97 ? 5.814 1.353 -16.107 1.00 86.62 97 VAL A C 1
ATOM 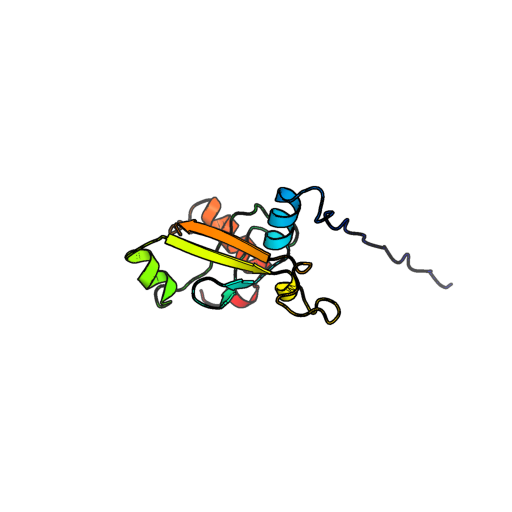759 O O . VAL A 1 97 ? 4.643 1.412 -16.501 1.00 86.62 97 VAL A O 1
ATOM 762 N N . VAL A 1 98 ? 6.190 0.547 -15.114 1.00 89.94 98 VAL A N 1
ATOM 763 C CA . VAL A 1 98 ? 5.237 -0.387 -14.501 1.00 89.94 98 VAL A CA 1
ATOM 764 C C . VAL A 1 98 ? 4.197 0.365 -13.689 1.00 89.94 98 VAL A C 1
ATOM 766 O O . VAL A 1 98 ? 4.509 1.222 -12.860 1.00 89.94 98 VAL A O 1
ATOM 769 N N . LYS A 1 99 ? 2.938 -0.005 -13.912 1.00 91.75 99 LYS A N 1
ATOM 770 C CA . LYS A 1 99 ? 1.761 0.512 -13.218 1.00 91.75 99 LYS A CA 1
ATOM 771 C C . LYS A 1 99 ? 0.918 -0.674 -12.763 1.00 91.75 99 LYS A C 1
ATOM 773 O O . LYS A 1 99 ? 0.721 -1.619 -13.522 1.00 91.75 99 LYS A O 1
ATOM 778 N N . LEU A 1 100 ? 0.412 -0.620 -11.536 1.00 95.12 100 LEU A N 1
ATOM 779 C CA . LEU A 1 100 ? -0.486 -1.630 -10.984 1.00 95.12 100 LEU A CA 1
ATOM 780 C C . LEU A 1 100 ? -1.710 -0.941 -10.396 1.00 95.12 100 LEU A C 1
ATOM 782 O O . LEU A 1 100 ? -1.579 0.017 -9.638 1.00 95.12 100 LEU A O 1
ATOM 786 N N . THR A 1 101 ? -2.896 -1.453 -10.715 1.00 97.06 101 THR A N 1
ATOM 787 C CA . THR A 1 101 ? -4.146 -1.080 -10.047 1.00 97.06 101 THR A CA 1
ATOM 788 C C . THR A 1 101 ? -4.771 -2.324 -9.434 1.00 97.06 101 THR A C 1
ATOM 790 O O . THR A 1 101 ? -5.084 -3.284 -10.132 1.00 97.06 101 THR A O 1
ATOM 793 N N . MET A 1 102 ? -4.943 -2.305 -8.118 1.00 96.31 102 MET A N 1
ATOM 794 C CA . MET A 1 102 ? -5.598 -3.346 -7.339 1.00 96.31 102 MET A CA 1
ATOM 795 C C . MET A 1 102 ? -7.012 -2.892 -7.000 1.00 96.31 102 MET A C 1
ATOM 797 O O . MET A 1 102 ? -7.202 -1.840 -6.396 1.00 96.31 102 MET A O 1
ATOM 801 N N . THR A 1 103 ? -8.013 -3.689 -7.351 1.00 97.12 103 THR A N 1
ATOM 802 C CA . THR A 1 103 ? -9.406 -3.436 -6.968 1.00 97.12 103 THR A CA 1
ATOM 803 C C . THR A 1 103 ? -9.836 -4.409 -5.886 1.00 97.12 103 THR A C 1
ATOM 805 O O . THR A 1 103 ? -9.523 -5.596 -5.961 1.00 97.12 103 THR A O 1
ATOM 808 N N . GLY A 1 104 ? -10.585 -3.939 -4.897 1.00 95.56 104 GLY A N 1
ATOM 809 C CA . GLY A 1 104 ? -11.032 -4.792 -3.802 1.00 95.56 104 GLY A CA 1
ATOM 810 C C . GLY A 1 104 ? -11.962 -4.071 -2.845 1.00 95.56 104 GLY A C 1
ATOM 811 O O . GLY A 1 104 ? -12.575 -3.065 -3.199 1.00 95.56 104 GLY A O 1
ATOM 812 N N . LYS A 1 105 ? -12.067 -4.598 -1.625 1.00 95.94 105 LYS A N 1
ATOM 813 C CA . LYS A 1 105 ? -12.795 -3.962 -0.526 1.00 95.94 105 LYS A CA 1
ATOM 814 C C . LYS A 1 105 ? -11.834 -3.641 0.609 1.00 95.94 105 LYS A C 1
ATOM 816 O O . LYS A 1 105 ? -11.035 -4.500 0.974 1.00 95.94 105 LYS A O 1
ATOM 821 N N . LEU A 1 106 ? -11.933 -2.443 1.181 1.00 93.88 106 LEU A N 1
ATOM 822 C CA . LEU A 1 106 ? -11.209 -2.114 2.408 1.00 93.88 106 LEU A CA 1
ATOM 823 C C . LEU A 1 106 ? -12.012 -2.553 3.630 1.00 93.88 106 LEU A C 1
ATOM 825 O O . LEU A 1 106 ? -13.169 -2.177 3.799 1.00 93.88 106 LEU A O 1
ATOM 829 N N . GLY A 1 107 ? -11.377 -3.360 4.474 1.00 90.88 107 GLY A N 1
ATOM 830 C CA . GLY A 1 107 ? -11.905 -3.782 5.766 1.00 90.88 107 GLY A CA 1
ATOM 831 C C . GLY A 1 107 ? -11.218 -3.044 6.909 1.00 90.88 107 GLY A C 1
ATOM 832 O O . GLY A 1 107 ? -10.050 -2.668 6.811 1.00 90.88 107 GLY A O 1
ATOM 833 N N . LYS A 1 108 ? -11.939 -2.853 8.016 1.00 92.12 108 LYS A N 1
ATOM 834 C CA . LYS A 1 108 ? -11.345 -2.364 9.261 1.00 92.12 108 LYS A CA 1
ATOM 835 C C . LYS A 1 108 ? -10.612 -3.516 9.948 1.00 92.12 108 LYS A C 1
ATOM 837 O O . LYS A 1 108 ? -11.222 -4.544 10.226 1.00 92.12 108 LYS A O 1
ATOM 842 N N . LEU A 1 109 ? -9.329 -3.323 10.231 1.00 93.50 109 LEU A N 1
ATOM 843 C CA . LEU A 1 109 ? -8.500 -4.296 10.936 1.00 93.50 109 LEU A CA 1
ATOM 844 C C . LEU A 1 109 ? -8.525 -4.021 12.445 1.00 93.50 109 LEU A C 1
ATOM 846 O O . LEU A 1 109 ? -8.398 -2.871 12.872 1.00 93.50 109 LEU A O 1
ATOM 850 N N . ASP A 1 110 ? -8.685 -5.069 13.252 1.00 93.50 110 ASP A N 1
ATOM 851 C CA . ASP A 1 110 ? -8.549 -4.962 14.704 1.00 93.50 110 ASP A CA 1
ATOM 852 C C . ASP A 1 110 ? -7.071 -4.772 15.079 1.00 93.50 110 ASP A C 1
ATOM 854 O O . ASP A 1 110 ? -6.250 -5.658 14.832 1.00 93.50 110 ASP A O 1
ATOM 858 N N . ARG A 1 111 ? -6.737 -3.636 15.709 1.00 92.62 111 ARG A N 1
ATOM 859 C CA . ARG A 1 111 ? -5.368 -3.290 16.135 1.00 92.62 111 ARG A CA 1
ATOM 860 C C . ARG A 1 111 ? -4.806 -4.267 17.174 1.00 92.62 111 ARG A C 1
ATOM 862 O O . ARG A 1 111 ? -3.588 -4.367 17.283 1.00 92.62 111 ARG A O 1
ATOM 869 N N . HIS A 1 112 ? -5.659 -4.966 17.924 1.00 94.19 112 HIS A N 1
ATOM 870 C CA . HIS A 1 112 ? -5.227 -5.909 18.959 1.00 94.19 112 HIS A CA 1
ATOM 871 C C . HIS A 1 112 ? -4.966 -7.318 18.423 1.00 94.19 112 HIS A C 1
ATOM 873 O O . HIS A 1 112 ? -4.256 -8.087 19.071 1.00 94.19 112 HIS A O 1
ATOM 879 N N . SER A 1 113 ? -5.476 -7.639 17.234 1.00 97.44 113 SER A N 1
ATOM 880 C CA . SER A 1 113 ? -5.197 -8.903 16.556 1.00 97.44 113 SER A CA 1
ATOM 881 C C . SER A 1 113 ? -3.720 -9.031 16.156 1.00 97.44 113 SER A C 1
ATOM 883 O O . SER A 1 113 ? -3.017 -8.034 15.969 1.00 97.44 113 SER A O 1
ATOM 885 N N . ALA A 1 114 ? -3.250 -10.267 15.962 1.00 97.06 114 ALA A N 1
ATOM 886 C CA . ALA A 1 114 ? -1.885 -10.528 15.496 1.00 97.06 114 ALA A CA 1
ATOM 887 C C . ALA A 1 114 ? -1.588 -9.855 14.140 1.00 97.06 114 ALA A C 1
ATOM 889 O O . ALA A 1 114 ? -0.499 -9.322 13.928 1.00 97.06 114 ALA A O 1
ATOM 890 N N . GLU A 1 115 ? -2.570 -9.832 13.234 1.00 96.50 115 GLU A N 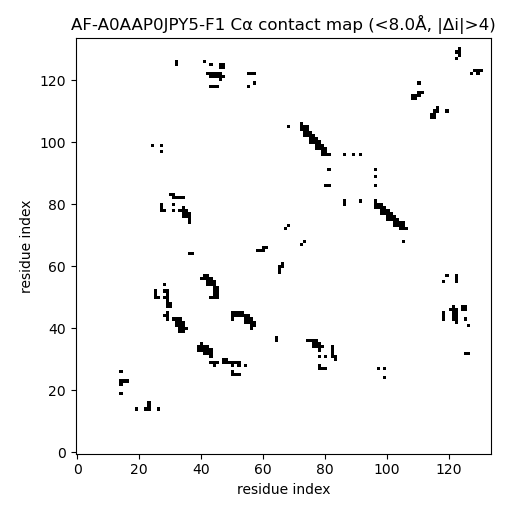1
ATOM 891 C CA . GLU A 1 115 ? -2.455 -9.151 11.943 1.00 96.50 115 GLU A CA 1
ATOM 892 C C . GLU A 1 115 ? -2.418 -7.625 12.108 1.00 96.50 115 GLU A C 1
ATOM 894 O O . GLU A 1 115 ? -1.591 -6.965 11.485 1.00 96.50 115 GLU A O 1
ATOM 899 N N . GLY A 1 116 ? -3.237 -7.061 13.002 1.00 96.75 116 GLY A N 1
ATOM 900 C CA . GLY A 1 116 ? -3.238 -5.629 13.317 1.00 96.75 116 GLY A CA 1
ATOM 901 C C . GLY A 1 116 ? -1.911 -5.127 13.875 1.00 96.75 116 GLY A C 1
ATOM 902 O O . GLY A 1 116 ? -1.392 -4.105 13.424 1.00 96.75 116 GLY A O 1
ATOM 903 N N . GLN A 1 117 ? -1.321 -5.869 14.812 1.00 97.12 117 GLN A N 1
ATOM 904 C CA . GLN A 1 117 ? -0.012 -5.539 15.382 1.00 97.12 117 GLN A CA 1
ATOM 905 C C . GLN A 1 117 ? 1.110 -5.639 14.338 1.00 97.12 117 GLN A C 1
ATOM 907 O O . GLN A 1 117 ? 1.999 -4.780 14.291 1.00 97.12 117 GLN A O 1
ATOM 912 N N . PHE A 1 118 ? 1.049 -6.653 13.465 1.00 97.31 118 PHE A N 1
ATOM 913 C CA . PHE A 1 118 ? 1.962 -6.782 12.330 1.00 97.31 118 PHE A CA 1
ATOM 914 C C . PHE A 1 118 ? 1.826 -5.598 11.365 1.00 97.31 118 PHE A C 1
ATOM 916 O O . PHE A 1 118 ? 2.830 -4.975 11.023 1.00 97.31 118 PHE A O 1
ATOM 923 N N . ALA A 1 119 ? 0.598 -5.257 10.969 1.00 97.12 119 ALA A N 1
ATOM 924 C CA . ALA A 1 119 ? 0.307 -4.159 10.055 1.00 97.12 119 ALA A CA 1
ATOM 925 C C . ALA A 1 119 ? 0.835 -2.821 10.588 1.00 97.12 119 ALA A C 1
ATOM 927 O O . ALA A 1 119 ? 1.520 -2.106 9.860 1.00 97.12 119 ALA A O 1
ATOM 928 N N . LEU A 1 120 ? 0.585 -2.507 11.866 1.00 96.62 120 LEU A N 1
ATOM 929 C CA . LEU A 1 120 ? 1.103 -1.295 12.510 1.00 96.62 120 LEU A CA 1
ATOM 930 C C . LEU A 1 120 ? 2.632 -1.267 12.510 1.00 96.62 120 LEU A C 1
ATOM 932 O O . LEU A 1 120 ? 3.229 -0.263 12.135 1.00 96.62 120 LEU A O 1
ATOM 936 N N . SER A 1 121 ? 3.271 -2.380 12.867 1.00 96.62 121 SER A N 1
ATOM 937 C CA . SER A 1 121 ? 4.734 -2.478 12.894 1.00 96.62 121 SER A CA 1
ATOM 938 C C . SER A 1 121 ? 5.347 -2.306 11.498 1.00 96.62 121 SER A C 1
ATOM 940 O O . SER A 1 121 ? 6.321 -1.571 11.339 1.00 96.62 121 SER A O 1
ATOM 942 N N . ALA A 1 122 ? 4.749 -2.921 10.474 1.00 97.19 122 ALA A N 1
ATOM 943 C CA . ALA A 1 122 ? 5.148 -2.787 9.074 1.00 97.19 122 ALA A CA 1
ATOM 944 C C . ALA A 1 122 ? 4.941 -1.360 8.538 1.00 97.19 122 ALA A C 1
ATOM 946 O O . ALA A 1 122 ? 5.804 -0.826 7.836 1.00 97.19 122 ALA A O 1
ATOM 947 N N . LEU A 1 123 ? 3.816 -0.725 8.877 1.00 97.12 123 LEU A N 1
ATOM 948 C CA . LEU A 1 123 ? 3.527 0.671 8.547 1.00 97.12 123 LEU A CA 1
ATOM 949 C C . LEU A 1 123 ? 4.548 1.603 9.188 1.00 97.12 123 LEU A C 1
ATOM 951 O O . LEU A 1 123 ? 5.147 2.413 8.497 1.00 97.12 123 LEU A O 1
ATOM 955 N N . PHE A 1 124 ? 4.809 1.441 10.479 1.00 96.38 124 PHE A N 1
ATOM 956 C CA . PHE A 1 124 ? 5.739 2.275 11.229 1.00 96.38 124 PHE A CA 1
ATOM 957 C C . PHE A 1 124 ? 7.210 2.045 10.867 1.00 96.38 124 PHE A C 1
ATOM 959 O O . PHE A 1 124 ? 8.039 2.925 11.091 1.00 96.38 124 PHE A O 1
ATOM 966 N N . ALA A 1 125 ? 7.555 0.876 10.326 1.00 96.00 125 ALA A N 1
ATOM 967 C CA . ALA A 1 125 ? 8.876 0.622 9.761 1.00 96.00 125 ALA A CA 1
ATOM 968 C C . ALA A 1 125 ? 9.072 1.354 8.424 1.00 96.00 125 ALA A C 1
ATOM 970 O O . ALA A 1 125 ? 10.138 1.915 8.189 1.00 96.00 125 ALA A O 1
ATOM 971 N N . LYS A 1 126 ? 8.042 1.373 7.565 1.00 95.31 126 LYS A N 1
ATOM 972 C CA . LYS A 1 126 ? 8.047 2.100 6.284 1.00 95.31 126 LYS A CA 1
ATOM 973 C C . LYS A 1 126 ? 7.821 3.615 6.447 1.00 95.31 126 LYS A C 1
ATOM 975 O O . LYS A 1 126 ? 8.304 4.389 5.630 1.00 95.31 126 LYS A O 1
ATOM 980 N N . HIS A 1 127 ? 7.121 4.031 7.504 1.00 95.88 127 HIS A N 1
ATOM 981 C CA . HIS A 1 127 ? 6.713 5.413 7.792 1.00 95.88 127 HIS A CA 1
ATOM 982 C C . HIS A 1 127 ? 6.955 5.765 9.272 1.00 95.88 127 HIS A C 1
ATOM 984 O O . HIS A 1 127 ? 6.000 5.829 10.055 1.00 95.88 127 HIS A O 1
ATOM 990 N N . PRO A 1 128 ? 8.212 5.996 9.697 1.00 95.12 128 PRO A N 1
ATOM 991 C CA . PRO A 1 128 ? 8.552 6.252 11.102 1.00 95.12 128 PRO A CA 1
ATOM 992 C C . PRO A 1 128 ? 7.793 7.426 11.735 1.00 95.12 128 PRO A C 1
ATOM 994 O O . PRO A 1 128 ? 7.476 7.383 12.922 1.00 95.12 128 PRO A O 1
ATOM 997 N 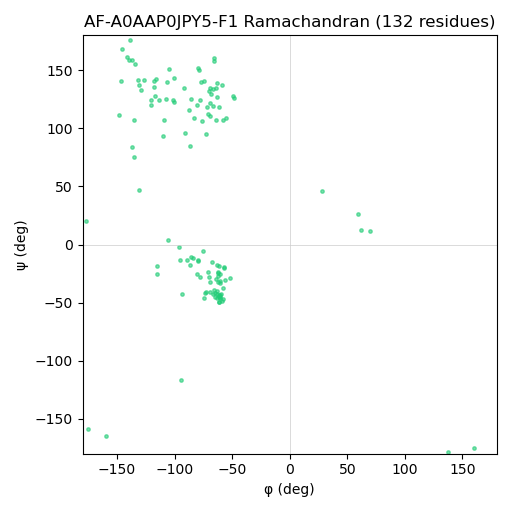N . GLN A 1 129 ? 7.439 8.436 10.937 1.00 93.00 129 GLN A N 1
ATOM 998 C CA . GLN A 1 129 ? 6.663 9.606 11.352 1.00 93.00 129 GLN A CA 1
ATOM 999 C C . GLN A 1 129 ? 5.252 9.271 11.860 1.00 93.00 129 GLN A C 1
ATOM 1001 O O . GLN A 1 129 ? 4.642 10.080 12.546 1.00 93.00 129 GLN A O 1
ATOM 1006 N N . MET A 1 130 ? 4.720 8.084 11.546 1.00 92.81 130 MET A N 1
ATOM 1007 C CA . MET A 1 130 ? 3.410 7.646 12.038 1.00 92.81 130 MET A CA 1
ATOM 1008 C C . MET A 1 130 ? 3.443 7.121 13.480 1.00 92.81 130 MET A C 1
ATOM 1010 O O . MET A 1 130 ? 2.381 6.949 14.072 1.00 92.81 130 MET A O 1
ATOM 1014 N N . LYS A 1 131 ? 4.633 6.857 14.047 1.00 87.25 131 LYS A N 1
ATOM 1015 C CA . LYS A 1 131 ? 4.778 6.373 15.431 1.00 87.25 131 LYS A CA 1
ATOM 1016 C C . LYS A 1 131 ? 4.432 7.441 16.467 1.00 87.25 131 LYS A C 1
ATOM 1018 O O . LYS A 1 131 ? 4.031 7.092 17.570 1.00 87.25 131 LYS A O 1
ATOM 1023 N N . SER A 1 132 ? 4.607 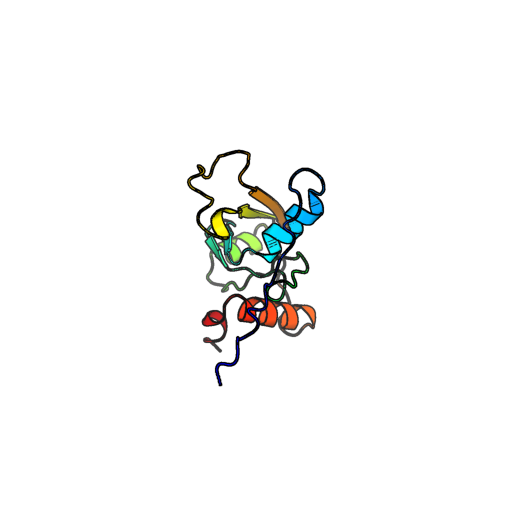8.722 16.141 1.00 66.38 132 SER A N 1
ATOM 1024 C CA . SER A 1 132 ? 4.292 9.814 17.059 1.00 66.38 132 SER A CA 1
ATOM 1025 C C . SER A 1 132 ? 2.851 10.260 16.844 1.00 66.38 132 SER A C 1
ATOM 1027 O O . SER A 1 132 ? 2.603 11.021 15.912 1.00 66.38 132 SER A O 1
ATOM 1029 N N . ASN A 1 133 ? 1.921 9.740 17.650 1.00 46.31 133 ASN A N 1
ATOM 1030 C CA . ASN A 1 133 ? 0.644 10.390 17.996 1.00 46.31 133 ASN A CA 1
ATOM 1031 C C . ASN A 1 133 ? -0.207 9.598 19.018 1.00 46.31 133 ASN A C 1
ATOM 1033 O O . ASN A 1 133 ? -1.407 9.850 19.100 1.00 46.31 133 ASN A O 1
ATOM 1037 N N . ASP A 1 134 ? 0.385 8.684 19.797 1.00 40.94 134 ASP A N 1
ATOM 1038 C CA . ASP A 1 134 ? -0.278 8.036 20.942 1.00 40.94 134 ASP A CA 1
ATOM 1039 C C . ASP A 1 134 ? 0.464 8.410 22.239 1.00 40.94 134 ASP A C 1
ATOM 1041 O O . ASP A 1 134 ? 1.720 8.380 22.222 1.00 40.94 134 ASP A O 1
#

Solvent-accessible surface area (backbone atoms only — not comparable to full-atom values): 8320 Å² total; per-residue (Å²): 142,78,85,82,74,82,77,81,82,85,81,79,86,73,70,59,77,89,80,36,66,66,58,39,54,41,48,55,52,29,68,31,52,50,33,31,57,99,50,82,41,62,39,21,24,30,41,84,88,51,45,71,65,55,82,38,72,89,77,54,86,85,38,66,66,52,60,43,36,78,78,48,33,69,46,54,40,36,42,47,54,64,65,71,42,87,57,89,90,59,60,88,79,41,86,87,51,55,72,49,75,49,73,50,69,68,75,90,72,54,64,87,40,75,66,26,46,48,46,51,52,13,33,34,66,69,37,59,77,68,65,74,84,125

Nearest PDB structures (foldseek):
  1xhn-assembly2_C  TM=8.416E-01  e=7.333E-07  Homo sapiens
  5erp-assembly1_A  TM=4.463E-01  e=9.630E+00  Homo sapiens
  8trh-assembly1_N  TM=1.201E-01  e=4.889E+00  Homo sapiens

InterPro domains:
  IPR012349 FMN-binding split barrel [G3DSA:2.30.110.10] (20-133)
  IPR055343 CREG-like, beta-barrel [PF13883] (38-132)

Organism: NCBI:txid461633

Mean predicted aligned error: 7.33 Å